Protein AF-M1EJF5-F1 (afdb_monomer)

Sequence (93 aa):
KSVLQNLDLRAQSVFSAVHTYGLYVNFKNFVCNIGEDAELFMALYDPDQSTFISENYLIRWGSNGMPKEIEKLNNLQAVFTDLSSTDLIRPRI

Nearest PDB structures (foldseek):
  8xm7-assembly1_B  TM=7.135E-01  e=3.363E-10  Homo sapiens
  6w2t-assembly1_M  TM=2.574E-01  e=6.633E+00  Oryctolagus cuniculus
  9axv-assembly1_AO  TM=2.539E-01  e=7.520E+00  Schizosaccharomyces pombe
  7oyc-assembly1_L2  TM=2.617E-01  e=8.525E+00  Xenopus laevis

Mean predicted aligned error: 10.58 Å

Organism: Mustela putorius furo (NCBI:txid9669)

Radius of gyration: 21.03 Å; Cα contacts (8 Å, |Δi|>4): 111; chains: 1; bounding box: 40×30×67 Å

Foldseek 3Di:
DPPVVVVVVVVCVPPPPFDKDKDKDDDPDDDDAQQDKDKDWDFDADPVVRDTPGDIDIWIDDSRRHTPDVVCVVPRMDMDTRDTCVSPPDDDD

pLDDT: mean 79.99, std 15.81, range [45.94, 94.94]

InterPro domains:
  IPR026791 Dedicator of cytokinesis [PTHR45653] (4-90)
  IPR032376 Dedicator of cytokinesis, N-terminal domain [PF16172] (16-88)

Solvent-accessible surface area (backbone atoms only — not comparable to full-atom values): 6044 Å² total; per-residue (Å²): 135,66,68,66,60,56,49,52,60,60,57,53,71,78,64,60,77,82,54,73,41,71,49,78,46,77,65,75,86,87,84,76,66,71,75,40,69,45,75,49,79,47,63,49,68,40,79,89,79,69,40,72,80,50,72,76,50,76,49,46,29,38,32,86,67,42,56,71,50,67,87,44,62,97,50,49,62,52,74,49,64,83,35,42,57,82,76,70,66,68,87,83,130

Secondary structure (DSSP, 8-state):
--HHHHHHHHHTTT-S----EEEEEE-------TTS-EEEEE--EETTTTEE-S--EEEEE-TTSSBSSGGGTT--EEEEEEE-HHHH-----

Structure (mmCIF, N/CA/C/O backbone):
data_AF-M1EJF5-F1
#
_entry.id   AF-M1EJF5-F1
#
loop_
_atom_site.group_PDB
_atom_site.id
_atom_site.type_symbol
_atom_site.label_atom_id
_atom_site.label_alt_id
_atom_site.label_comp_id
_atom_site.label_asym_id
_atom_site.label_entity_id
_atom_site.label_seq_id
_atom_site.pdbx_PDB_ins_code
_atom_site.Cartn_x
_atom_site.Cartn_y
_atom_site.Cartn_z
_atom_site.occupancy
_atom_site.B_iso_or_equiv
_atom_site.auth_seq_id
_atom_site.auth_comp_id
_atom_site.auth_asym_id
_atom_site.auth_atom_id
_atom_site.pdbx_PDB_model_num
ATOM 1 N N . LYS A 1 1 ? -26.650 -6.722 46.015 1.00 46.78 1 LYS A N 1
ATOM 2 C CA . LYS A 1 1 ? -25.268 -6.775 45.469 1.00 46.78 1 LYS A CA 1
ATOM 3 C C . LYS A 1 1 ? -25.213 -6.687 43.927 1.00 46.78 1 LYS A C 1
ATOM 5 O O . LYS A 1 1 ? -24.183 -7.003 43.363 1.00 46.78 1 LYS A O 1
ATOM 10 N N . SER A 1 2 ? -26.265 -6.227 43.236 1.00 56.34 2 SER A N 1
ATOM 11 C CA . SER A 1 2 ? -26.345 -6.227 41.759 1.00 56.34 2 SER A CA 1
ATOM 12 C C . SER A 1 2 ? -26.137 -4.854 41.102 1.00 56.34 2 SER A C 1
ATOM 14 O O . SER A 1 2 ? -25.790 -4.779 39.928 1.00 56.34 2 SER A O 1
ATOM 16 N N . VAL A 1 3 ? -26.328 -3.757 41.840 1.00 53.09 3 VAL A N 1
ATOM 17 C CA . VAL A 1 3 ? -26.260 -2.393 41.279 1.00 53.09 3 VAL A CA 1
ATOM 18 C C . VAL A 1 3 ? -24.814 -1.908 41.115 1.00 53.09 3 VAL A C 1
ATOM 20 O O . VAL A 1 3 ? -24.493 -1.288 40.109 1.00 53.09 3 VAL A O 1
ATOM 23 N N . LEU A 1 4 ? -23.919 -2.271 42.042 1.00 54.09 4 LEU A N 1
ATOM 24 C CA . LEU A 1 4 ? -22.490 -1.930 41.969 1.00 54.09 4 LEU A CA 1
ATOM 25 C C . LEU A 1 4 ? -21.789 -2.606 40.775 1.00 54.09 4 LEU A C 1
ATOM 27 O O . LEU A 1 4 ? -21.007 -1.968 40.085 1.00 54.09 4 LEU A O 1
ATOM 31 N N . GLN A 1 5 ? -22.159 -3.850 40.454 1.00 52.28 5 GLN A N 1
ATOM 32 C CA . GLN A 1 5 ? -21.593 -4.593 39.321 1.00 52.28 5 GLN A CA 1
ATOM 33 C C . GLN A 1 5 ? -21.999 -4.004 37.954 1.00 52.28 5 GLN A C 1
ATOM 35 O O . GLN A 1 5 ? -21.243 -4.084 36.992 1.00 52.28 5 GLN A O 1
ATOM 40 N N . ASN A 1 6 ? -23.176 -3.370 37.866 1.00 48.94 6 ASN A N 1
ATOM 41 C CA . ASN A 1 6 ? -23.632 -2.682 36.652 1.00 48.94 6 ASN A CA 1
ATOM 42 C C . ASN A 1 6 ? -22.963 -1.310 36.451 1.00 48.94 6 ASN A C 1
ATOM 44 O O . ASN A 1 6 ? -22.861 -0.841 35.318 1.00 48.94 6 ASN A O 1
ATOM 48 N N . LEU A 1 7 ? -22.511 -0.668 37.532 1.00 51.56 7 LEU A N 1
ATOM 49 C CA . LEU A 1 7 ? -21.720 0.563 37.467 1.00 51.56 7 LEU A CA 1
ATOM 50 C C . LEU A 1 7 ? -20.287 0.277 37.000 1.00 51.56 7 LEU A C 1
ATOM 52 O O . LEU A 1 7 ? -19.792 1.016 36.155 1.00 51.56 7 LEU A O 1
ATOM 56 N N . ASP A 1 8 ? -19.677 -0.827 37.444 1.00 52.00 8 ASP A N 1
ATOM 57 C CA . ASP A 1 8 ? -18.350 -1.254 36.970 1.00 52.00 8 ASP A CA 1
ATOM 58 C C . ASP A 1 8 ? -18.337 -1.582 35.468 1.00 52.00 8 ASP A C 1
ATOM 60 O O . ASP A 1 8 ? -17.423 -1.173 34.760 1.00 52.00 8 ASP A O 1
ATOM 64 N N . LEU A 1 9 ? -19.381 -2.233 34.939 1.00 53.47 9 LEU A N 1
ATOM 65 C CA . LEU A 1 9 ? -19.490 -2.528 33.499 1.00 53.47 9 LEU A CA 1
ATOM 66 C C . LEU A 1 9 ? -19.667 -1.264 32.638 1.00 53.47 9 LEU A C 1
ATOM 68 O O . LEU A 1 9 ? -19.196 -1.216 31.505 1.00 53.47 9 LEU A O 1
ATOM 72 N N . ARG A 1 10 ? -20.320 -0.223 33.176 1.00 47.28 10 ARG A N 1
ATOM 73 C CA . ARG A 1 10 ? -20.473 1.085 32.508 1.00 47.28 10 ARG A CA 1
ATOM 74 C C . ARG A 1 10 ? -19.252 1.995 32.680 1.00 47.28 10 ARG A C 1
ATOM 76 O O . ARG A 1 10 ? -19.048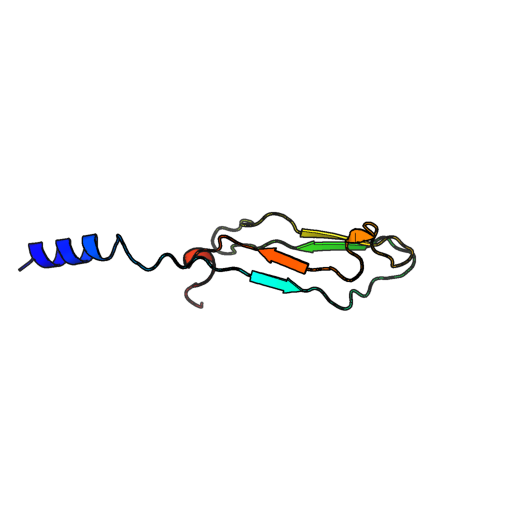 2.889 31.869 1.00 47.28 10 ARG A O 1
ATOM 83 N N . ALA A 1 11 ? -18.439 1.777 33.713 1.00 46.53 11 ALA A N 1
ATOM 84 C CA . ALA A 1 11 ? -17.165 2.469 33.906 1.00 46.53 11 ALA A CA 1
ATOM 85 C C . ALA A 1 11 ? -16.025 1.821 33.098 1.00 46.53 11 ALA A C 1
ATOM 87 O O . ALA A 1 11 ? -15.131 2.524 32.630 1.00 46.53 11 ALA A O 1
ATOM 88 N N . GLN A 1 12 ? -16.091 0.507 32.845 1.00 45.94 12 GLN A N 1
ATOM 89 C CA . GLN A 1 12 ? -15.187 -0.196 31.925 1.00 45.94 12 GLN A CA 1
ATOM 90 C C . GLN A 1 12 ? -15.336 0.268 30.465 1.00 45.94 12 GLN A C 1
ATOM 92 O O . GLN A 1 12 ? -14.397 0.129 29.684 1.00 45.94 12 GLN A O 1
ATOM 97 N N . SER A 1 13 ? -16.476 0.860 30.088 1.00 50.16 13 SER A N 1
ATOM 98 C CA . SER A 1 13 ? -16.761 1.263 28.706 1.00 50.16 13 SER A CA 1
ATOM 99 C C . SER A 1 13 ? -16.292 2.669 28.319 1.00 50.16 13 SER A C 1
ATOM 101 O O . SER A 1 13 ? -16.509 3.067 27.181 1.00 50.16 13 SER A O 1
ATOM 103 N N . VAL A 1 14 ? -15.681 3.444 29.223 1.00 47.38 14 VAL A N 1
ATOM 104 C CA . VAL A 1 14 ? -15.246 4.824 28.900 1.00 47.38 14 VAL A CA 1
ATOM 105 C C . VAL A 1 14 ? -13.734 4.919 28.664 1.00 47.38 14 VAL A C 1
ATOM 107 O O . VAL A 1 14 ? -13.275 5.835 27.993 1.00 47.38 14 VAL A O 1
ATOM 110 N N . PHE A 1 15 ? -12.959 3.944 29.147 1.00 47.09 15 PHE A N 1
ATOM 111 C CA . PHE A 1 15 ? -11.497 3.912 29.016 1.00 47.09 15 PHE A CA 1
ATOM 112 C C . PHE A 1 15 ? -10.953 2.489 28.810 1.00 47.09 15 PHE A C 1
ATOM 114 O O . PHE A 1 15 ? -9.864 2.162 29.281 1.00 47.09 15 PHE A O 1
ATOM 121 N N . SER A 1 16 ? -11.659 1.627 28.064 1.00 51.12 16 SER A N 1
ATOM 122 C CA . SER A 1 16 ? -10.918 0.588 27.334 1.00 51.12 16 SER A CA 1
ATOM 123 C C . SER A 1 16 ? -9.942 1.356 26.460 1.00 51.12 16 SER A C 1
ATOM 125 O O . SER A 1 16 ? -10.399 2.073 25.576 1.00 51.12 16 SER A O 1
ATOM 127 N N . ALA A 1 17 ? -8.650 1.322 26.787 1.00 57.41 17 ALA A N 1
ATOM 128 C CA . ALA A 1 17 ? -7.634 2.122 26.124 1.00 57.41 17 ALA A CA 1
ATOM 129 C C . ALA A 1 17 ? -7.831 2.008 24.607 1.00 57.41 17 ALA A C 1
ATOM 131 O O . ALA A 1 17 ? -7.631 0.940 24.025 1.00 57.41 17 ALA A O 1
ATOM 132 N N . VAL A 1 18 ? -8.335 3.082 23.993 1.00 64.94 18 VAL A N 1
ATOM 133 C CA . VAL A 1 18 ? -8.543 3.139 22.549 1.00 64.94 18 VAL A CA 1
ATOM 134 C C . VAL A 1 18 ? -7.151 3.298 21.977 1.00 64.94 18 VAL A C 1
ATOM 136 O O . VAL A 1 18 ? -6.613 4.396 21.867 1.00 64.94 18 VAL A O 1
ATOM 139 N N . HIS A 1 19 ? -6.506 2.163 21.759 1.00 75.00 19 HIS A N 1
ATOM 140 C CA . HIS A 1 19 ? -5.224 2.120 21.104 1.00 75.00 19 HIS A CA 1
ATOM 141 C C . HIS A 1 19 ? -5.474 2.346 19.620 1.00 75.00 19 HIS A C 1
ATOM 143 O O . HIS A 1 19 ? -6.167 1.561 18.972 1.00 75.00 19 HIS A O 1
ATOM 149 N N . THR A 1 20 ? -4.912 3.435 19.111 1.00 86.94 20 THR A N 1
ATOM 150 C CA . THR A 1 20 ? -4.749 3.631 17.678 1.00 86.94 20 THR A CA 1
ATOM 151 C C . THR A 1 20 ? -3.431 2.998 17.271 1.00 86.94 20 THR A C 1
ATOM 153 O O . THR A 1 20 ? -2.384 3.265 17.867 1.00 86.94 20 THR A O 1
ATOM 156 N N . TYR A 1 21 ? -3.484 2.152 16.257 1.00 89.88 21 TYR A N 1
ATOM 157 C CA . TYR A 1 21 ? -2.345 1.445 15.710 1.00 89.88 21 TYR A CA 1
ATOM 158 C C . TYR A 1 21 ? -2.016 1.988 14.321 1.00 89.88 21 TYR A C 1
ATOM 160 O O . TYR A 1 21 ? -2.883 2.467 13.589 1.00 89.88 21 TYR A O 1
ATOM 168 N N . GLY A 1 22 ? -0.739 1.898 13.962 1.00 93.06 22 GLY A N 1
ATOM 169 C CA . GLY A 1 22 ? -0.260 2.164 12.613 1.00 93.06 22 GLY A CA 1
ATOM 170 C C . GLY A 1 22 ? 0.420 0.926 12.046 1.00 93.06 22 GLY A C 1
ATOM 171 O O . GLY A 1 22 ? 1.209 0.282 12.741 1.00 93.06 22 GLY A O 1
ATOM 172 N N . LEU A 1 23 ? 0.139 0.606 10.785 1.00 93.12 23 LEU A N 1
ATOM 173 C CA . LEU A 1 23 ? 0.850 -0.415 10.026 1.00 93.12 23 LEU A CA 1
ATOM 174 C C . LEU A 1 23 ? 1.741 0.260 8.987 1.00 93.12 23 LEU A C 1
ATOM 176 O O . LEU A 1 23 ? 1.271 0.865 8.027 1.00 93.12 23 LEU A O 1
ATOM 180 N N . TYR A 1 24 ? 3.046 0.111 9.176 1.00 93.81 24 TYR A N 1
ATOM 181 C CA . TYR A 1 24 ? 4.047 0.516 8.205 1.00 93.81 24 TYR A CA 1
ATOM 182 C C . TYR A 1 24 ? 4.367 -0.659 7.280 1.00 93.81 24 TYR A C 1
ATOM 184 O O . TYR A 1 24 ? 4.812 -1.712 7.741 1.00 93.81 24 TYR A O 1
ATOM 192 N N . VAL A 1 25 ? 4.177 -0.470 5.976 1.00 93.00 25 VAL A N 1
ATOM 193 C CA . VAL A 1 25 ? 4.553 -1.443 4.950 1.00 93.00 25 VAL A CA 1
ATOM 194 C C . VAL A 1 25 ? 5.630 -0.835 4.074 1.00 93.00 25 VAL A C 1
ATOM 196 O O . VAL A 1 25 ? 5.450 0.234 3.497 1.00 93.00 25 VAL A O 1
ATOM 199 N N . ASN A 1 26 ? 6.748 -1.542 3.945 1.00 90.94 26 ASN A N 1
ATOM 200 C CA . ASN A 1 26 ? 7.805 -1.191 3.012 1.00 90.94 26 ASN A CA 1
ATOM 201 C C . ASN A 1 26 ? 7.962 -2.301 1.983 1.00 90.94 26 ASN A C 1
ATOM 203 O O . ASN A 1 26 ? 8.225 -3.454 2.328 1.00 90.94 26 ASN A O 1
ATOM 207 N N . PHE A 1 27 ? 7.800 -1.935 0.720 1.00 87.88 27 PHE A N 1
ATOM 208 C CA . PHE A 1 27 ? 7.908 -2.850 -0.393 1.00 87.88 27 PHE A CA 1
ATOM 209 C C . PHE A 1 27 ? 9.295 -2.745 -1.020 1.00 87.88 27 PHE A C 1
ATOM 211 O O . PHE A 1 27 ? 9.711 -1.689 -1.495 1.00 87.88 27 PHE A O 1
ATOM 218 N N . LYS A 1 28 ? 10.027 -3.858 -1.017 1.00 86.00 28 LYS A N 1
ATOM 219 C CA . LYS A 1 28 ? 11.375 -3.949 -1.585 1.00 86.00 28 LYS A CA 1
ATOM 220 C C . LYS A 1 28 ? 11.402 -5.018 -2.662 1.00 86.00 28 LYS A C 1
ATOM 222 O O . LYS A 1 28 ? 10.726 -6.032 -2.534 1.00 86.00 28 LYS A O 1
ATOM 227 N N . ASN A 1 29 ? 12.261 -4.817 -3.659 1.00 80.88 29 ASN A N 1
ATOM 228 C CA . ASN A 1 29 ? 12.595 -5.818 -4.674 1.00 80.88 29 ASN A CA 1
ATOM 229 C C . ASN A 1 29 ? 11.380 -6.310 -5.476 1.00 80.88 29 ASN A C 1
ATOM 231 O O . ASN A 1 29 ? 11.109 -7.508 -5.536 1.00 80.88 29 ASN A O 1
ATOM 235 N N . PHE A 1 30 ? 10.662 -5.383 -6.116 1.00 80.69 30 PHE A N 1
ATOM 236 C CA . PHE A 1 30 ? 9.668 -5.772 -7.111 1.00 80.69 30 PHE A CA 1
ATOM 237 C C . PHE A 1 30 ? 10.357 -6.317 -8.357 1.00 80.69 30 PHE A C 1
ATOM 239 O O . PHE A 1 30 ? 11.153 -5.613 -8.978 1.00 80.69 30 PHE A O 1
ATOM 246 N N . VAL A 1 31 ? 10.041 -7.555 -8.720 1.00 84.00 31 VAL A N 1
ATOM 247 C CA . VAL A 1 31 ? 10.520 -8.181 -9.952 1.00 84.00 31 VAL A CA 1
ATOM 248 C C . VAL A 1 31 ? 9.323 -8.354 -10.873 1.00 84.00 31 VAL A C 1
ATOM 250 O O . VAL A 1 31 ? 8.387 -9.080 -10.545 1.00 84.00 31 VAL A O 1
ATOM 253 N N . CYS A 1 32 ? 9.356 -7.680 -12.018 1.00 84.81 32 CYS A N 1
ATOM 254 C CA . CYS A 1 32 ? 8.360 -7.794 -13.077 1.00 84.81 32 CYS A CA 1
ATOM 255 C C . CYS A 1 32 ? 9.045 -8.045 -14.424 1.00 84.81 32 CYS A C 1
ATOM 257 O O . CYS A 1 32 ? 10.243 -7.791 -14.583 1.00 84.81 32 CYS A O 1
ATOM 259 N N . ASN A 1 33 ? 8.288 -8.549 -15.396 1.00 88.50 33 ASN A N 1
ATOM 260 C CA . ASN A 1 33 ? 8.804 -8.790 -16.738 1.00 88.50 33 ASN A CA 1
ATOM 261 C C . ASN A 1 33 ? 9.105 -7.459 -17.435 1.00 88.50 33 ASN A C 1
ATOM 263 O O . ASN A 1 33 ? 8.230 -6.608 -17.579 1.00 88.50 33 ASN A O 1
ATOM 267 N N . ILE A 1 34 ? 10.343 -7.289 -17.900 1.00 84.69 34 ILE A N 1
ATOM 268 C CA . ILE A 1 34 ? 10.695 -6.162 -18.768 1.00 84.69 34 ILE A CA 1
ATOM 269 C C . ILE A 1 34 ? 9.993 -6.360 -20.116 1.00 84.69 34 ILE A C 1
ATOM 271 O O . ILE A 1 34 ? 9.992 -7.460 -20.665 1.00 84.69 34 ILE A O 1
ATOM 275 N N . GLY A 1 35 ? 9.416 -5.288 -20.650 1.00 90.75 35 GLY A N 1
ATOM 276 C CA . GLY A 1 35 ? 8.600 -5.296 -21.864 1.00 90.75 35 GLY A CA 1
ATOM 277 C C . GLY A 1 35 ? 7.095 -5.238 -21.597 1.00 90.75 35 GLY A C 1
ATOM 278 O O . GLY A 1 35 ? 6.344 -4.922 -22.515 1.00 90.75 35 GLY A O 1
ATOM 279 N N . GLU A 1 36 ? 6.658 -5.446 -20.353 1.00 92.75 36 GLU A N 1
ATOM 280 C CA . GLU A 1 36 ? 5.252 -5.371 -19.950 1.00 92.75 36 GLU A CA 1
ATOM 281 C C . GLU A 1 36 ? 5.063 -4.327 -18.849 1.00 92.75 36 GLU A C 1
ATOM 283 O O . GLU A 1 36 ? 5.884 -4.190 -17.941 1.00 92.75 36 GLU A O 1
ATOM 288 N N . ASP A 1 37 ? 3.972 -3.569 -18.931 1.00 93.06 37 ASP A N 1
ATOM 289 C CA . ASP A 1 37 ? 3.568 -2.711 -17.822 1.00 93.06 37 ASP A CA 1
ATOM 290 C C . ASP A 1 37 ? 3.160 -3.583 -16.625 1.00 93.06 37 ASP A C 1
ATOM 292 O O . ASP A 1 37 ? 2.525 -4.625 -16.788 1.00 93.06 37 ASP A O 1
ATOM 296 N N . ALA A 1 38 ? 3.497 -3.138 -15.415 1.00 92.31 38 ALA A N 1
ATOM 297 C CA . ALA A 1 38 ? 3.170 -3.855 -14.188 1.00 92.31 38 ALA A CA 1
ATOM 298 C C . ALA A 1 38 ? 2.554 -2.920 -13.148 1.00 92.31 38 ALA A C 1
ATOM 300 O O . ALA A 1 38 ? 2.888 -1.737 -13.068 1.00 92.31 38 ALA A O 1
ATOM 301 N N . GLU A 1 39 ? 1.661 -3.456 -12.321 1.00 91.62 39 GLU A N 1
ATOM 302 C CA . GLU A 1 39 ? 0.980 -2.705 -11.268 1.00 91.62 39 GLU A CA 1
ATOM 303 C C . GLU A 1 39 ? 0.960 -3.521 -9.970 1.00 91.62 39 GLU A C 1
ATOM 305 O O . GLU A 1 39 ? 0.728 -4.729 -9.985 1.00 91.62 39 GLU A O 1
ATOM 310 N N 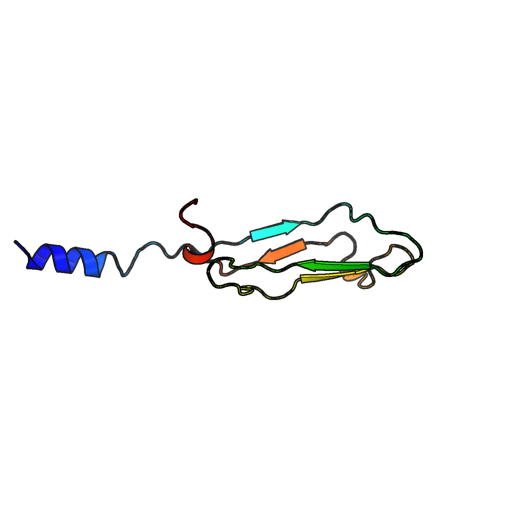. LEU A 1 40 ? 1.205 -2.853 -8.844 1.00 89.75 40 LEU A N 1
ATOM 311 C CA . LEU A 1 40 ? 1.001 -3.384 -7.501 1.00 89.75 40 LEU A CA 1
ATOM 312 C C . LEU A 1 40 ? -0.138 -2.609 -6.861 1.00 89.75 40 LEU A C 1
ATOM 314 O O . LEU A 1 40 ? -0.094 -1.381 -6.777 1.00 89.75 40 LEU A O 1
ATOM 318 N N . PHE A 1 41 ? -1.109 -3.356 -6.360 1.00 91.75 41 PHE A N 1
ATOM 319 C CA . PHE A 1 41 ? -2.256 -2.840 -5.643 1.00 91.75 41 PHE A CA 1
ATOM 320 C C . PHE A 1 41 ? -2.294 -3.460 -4.248 1.00 91.75 41 PHE A C 1
ATOM 322 O O . PHE A 1 41 ? -2.223 -4.682 -4.111 1.00 91.75 41 PHE A O 1
ATOM 329 N N . MET A 1 42 ? -2.387 -2.626 -3.216 1.00 93.12 42 MET A N 1
ATOM 330 C CA . MET A 1 42 ? -2.400 -3.071 -1.825 1.00 93.12 42 MET A CA 1
ATOM 331 C C . MET A 1 42 ? -3.443 -2.302 -1.019 1.00 93.12 42 MET A C 1
ATOM 333 O O . MET A 1 42 ? -3.478 -1.077 -1.060 1.00 93.12 42 MET A O 1
ATOM 337 N N . ALA A 1 43 ? -4.259 -3.028 -0.263 1.00 94.94 43 ALA A N 1
ATOM 338 C CA . ALA A 1 43 ? -5.219 -2.481 0.687 1.00 94.94 43 ALA A CA 1
ATOM 339 C C . ALA A 1 43 ? -5.403 -3.466 1.850 1.00 94.94 43 ALA A C 1
ATOM 341 O O . ALA A 1 43 ? -5.123 -4.660 1.715 1.00 94.94 43 ALA A O 1
ATOM 342 N N . LEU A 1 44 ? -5.883 -2.970 2.986 1.00 94.44 44 LEU A N 1
ATOM 343 C CA . LEU A 1 44 ? -6.269 -3.784 4.129 1.00 94.44 44 LEU A CA 1
ATOM 344 C C . LEU A 1 44 ? -7.687 -4.310 3.933 1.00 94.44 44 LEU A C 1
ATOM 346 O O . LEU A 1 44 ? -8.605 -3.555 3.609 1.00 94.44 44 LEU A O 1
ATOM 350 N N . TYR A 1 45 ? -7.851 -5.613 4.136 1.00 93.12 45 TYR A N 1
ATOM 351 C CA . TYR A 1 45 ? -9.105 -6.328 3.948 1.00 93.12 45 TYR A CA 1
ATOM 352 C C . TYR A 1 45 ? -9.549 -6.965 5.262 1.00 93.12 45 TYR A C 1
ATOM 354 O O . TYR A 1 45 ? -8.766 -7.655 5.916 1.00 93.12 45 TYR A O 1
ATOM 362 N N . ASP A 1 46 ? -10.808 -6.743 5.620 1.00 90.88 46 ASP A N 1
ATOM 363 C CA . ASP A 1 46 ? -11.487 -7.429 6.708 1.00 90.88 46 ASP A CA 1
ATOM 364 C C . ASP A 1 46 ? -12.193 -8.677 6.144 1.00 90.88 46 ASP A C 1
ATOM 366 O O . ASP A 1 46 ? -13.187 -8.538 5.421 1.00 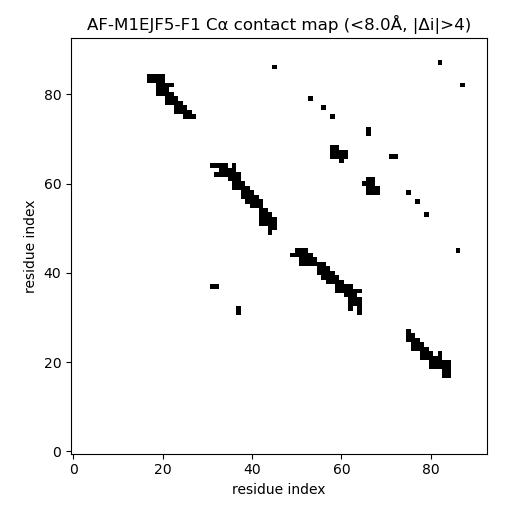90.88 46 ASP A O 1
ATOM 370 N N . PRO A 1 47 ? -11.714 -9.897 6.452 1.00 88.25 47 PRO A N 1
ATOM 371 C CA . PRO A 1 47 ? -12.332 -11.123 5.959 1.00 88.25 47 PRO A CA 1
ATOM 372 C C . PRO A 1 47 ? -13.693 -11.424 6.595 1.00 88.25 47 PRO A C 1
ATOM 374 O O . PRO A 1 47 ? -14.523 -12.053 5.941 1.00 88.25 47 PRO A O 1
ATOM 377 N N . ASP A 1 48 ? -13.953 -10.955 7.818 1.00 86.06 48 ASP A N 1
ATOM 378 C CA . ASP A 1 48 ? -15.207 -11.224 8.530 1.00 86.06 48 ASP A CA 1
ATOM 379 C C . ASP A 1 48 ? -16.346 -10.379 7.950 1.00 86.06 48 ASP A C 1
ATOM 381 O O . ASP A 1 48 ? -17.456 -10.865 7.736 1.00 86.06 48 ASP A O 1
ATOM 385 N N . GLN A 1 49 ? -16.055 -9.114 7.640 1.00 89.50 49 GLN A N 1
ATOM 386 C CA . GLN A 1 49 ? -16.999 -8.203 6.980 1.00 89.50 49 GLN A CA 1
ATOM 387 C C . GLN A 1 49 ? -16.971 -8.318 5.452 1.00 89.50 49 GLN A C 1
ATOM 389 O O . GLN A 1 49 ? -17.823 -7.751 4.770 1.00 89.50 49 GLN A O 1
ATOM 394 N N . SER A 1 50 ? -15.991 -9.043 4.913 1.00 93.12 50 SER A N 1
ATOM 395 C CA . SER A 1 50 ? -15.733 -9.166 3.480 1.00 93.12 50 SER A CA 1
ATOM 396 C C . SER A 1 50 ? -15.615 -7.816 2.757 1.00 93.12 50 SER A C 1
ATOM 398 O O . SER A 1 50 ? -16.159 -7.624 1.669 1.00 93.12 50 SER A O 1
ATOM 400 N N . THR A 1 51 ? -14.908 -6.861 3.367 1.00 94.38 51 THR A N 1
ATOM 401 C CA . THR A 1 51 ? -14.738 -5.499 2.834 1.00 94.38 51 THR A CA 1
ATOM 402 C C . THR A 1 51 ? -13.309 -4.998 2.995 1.00 94.38 51 THR A C 1
ATOM 404 O O . THR A 1 51 ? -12.597 -5.384 3.919 1.00 94.38 51 THR A O 1
ATOM 407 N N . PHE A 1 52 ? -12.891 -4.086 2.119 1.00 94.25 52 PHE A N 1
ATOM 408 C CA . PHE A 1 52 ? -11.674 -3.308 2.340 1.00 94.25 52 PHE A CA 1
ATOM 409 C C . PHE A 1 52 ? -11.929 -2.226 3.390 1.00 94.25 52 PHE A C 1
ATOM 411 O O . PHE A 1 52 ? -12.981 -1.585 3.378 1.00 94.25 52 PHE A O 1
ATOM 418 N N . ILE A 1 53 ? -10.965 -2.042 4.291 1.00 93.31 53 ILE A N 1
ATOM 419 C CA . ILE A 1 53 ? -11.024 -1.067 5.393 1.00 93.31 53 ILE A CA 1
ATOM 420 C C . ILE A 1 53 ? -10.011 0.071 5.227 1.00 93.31 53 ILE A C 1
ATOM 422 O O . ILE A 1 53 ? -9.969 0.984 6.044 1.00 93.31 53 ILE A O 1
ATOM 426 N N . SER A 1 54 ? -9.197 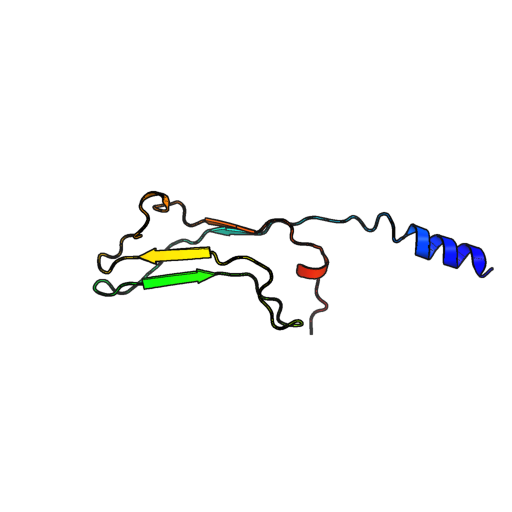0.035 4.171 1.00 94.25 54 SER A N 1
ATOM 427 C CA . SER A 1 54 ? -8.272 1.110 3.822 1.00 94.25 54 SER A CA 1
ATOM 428 C C . SER A 1 54 ? -8.490 1.594 2.397 1.00 94.25 54 SER A C 1
ATOM 430 O O . SER A 1 54 ? -9.091 0.913 1.565 1.00 94.25 54 SER A O 1
ATOM 432 N N . GLU A 1 55 ? -7.908 2.749 2.095 1.00 92.19 55 GLU A N 1
ATOM 433 C CA . GLU A 1 55 ? -7.669 3.153 0.717 1.00 92.19 55 GLU A CA 1
ATOM 434 C C . GLU A 1 55 ? -6.665 2.228 0.014 1.00 92.19 55 GLU A C 1
ATOM 436 O O . GLU A 1 55 ? -5.991 1.393 0.632 1.00 92.19 55 GLU A O 1
ATOM 441 N N . ASN A 1 56 ? -6.571 2.404 -1.300 1.00 92.25 56 ASN A N 1
ATOM 442 C CA . ASN A 1 56 ? -5.712 1.603 -2.152 1.00 92.25 56 ASN A CA 1
ATOM 443 C C . ASN A 1 56 ? -4.353 2.273 -2.328 1.00 92.25 56 ASN A C 1
ATOM 445 O O . ASN A 1 56 ? -4.256 3.382 -2.855 1.00 92.25 56 ASN A O 1
ATOM 449 N N . TYR A 1 57 ? -3.293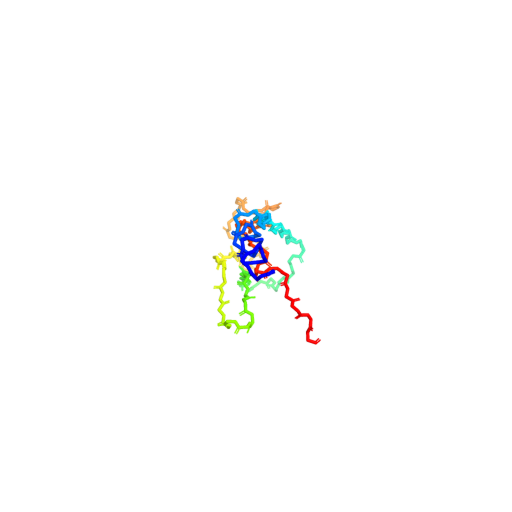 1.553 -1.986 1.00 92.31 57 TYR A N 1
ATOM 450 C CA . TYR A 1 57 ? -1.934 1.919 -2.337 1.00 92.31 57 TYR A CA 1
ATOM 451 C C . TYR A 1 57 ? -1.574 1.325 -3.702 1.00 92.31 57 TYR A C 1
ATOM 453 O O . TYR A 1 57 ? -1.487 0.106 -3.864 1.00 92.31 57 TYR A O 1
ATOM 461 N N . LEU A 1 58 ? -1.389 2.204 -4.690 1.00 91.69 58 LEU A N 1
ATOM 462 C CA . LEU A 1 58 ? -1.085 1.847 -6.074 1.00 91.69 58 LEU A CA 1
ATOM 463 C C . LEU A 1 58 ? 0.338 2.264 -6.451 1.00 91.69 58 LEU A C 1
ATOM 465 O O . LEU A 1 58 ? 0.734 3.429 -6.306 1.00 91.69 58 LEU A O 1
ATOM 469 N N . ILE A 1 59 ? 1.081 1.310 -7.003 1.00 90.31 59 ILE A N 1
ATOM 470 C CA . ILE A 1 59 ? 2.372 1.540 -7.648 1.00 90.31 59 ILE A CA 1
ATOM 471 C C . ILE A 1 59 ? 2.304 0.978 -9.062 1.00 90.31 59 ILE A C 1
ATOM 473 O O . ILE A 1 59 ? 1.784 -0.112 -9.288 1.00 90.31 59 ILE A O 1
ATOM 477 N N . ARG A 1 60 ? 2.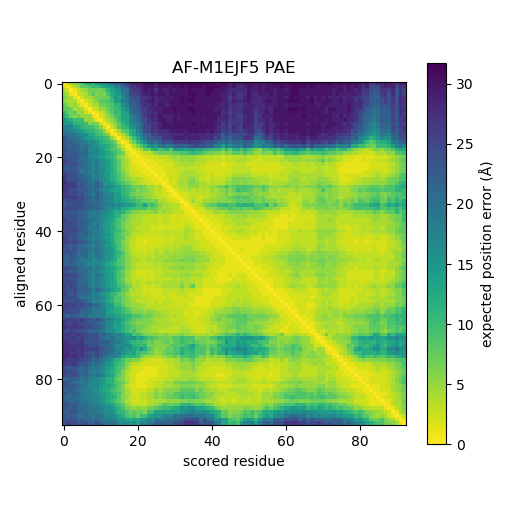842 1.731 -10.019 1.00 90.88 60 ARG A N 1
ATOM 478 C CA . ARG A 1 60 ? 2.878 1.353 -11.430 1.00 90.88 60 ARG A CA 1
ATOM 479 C C . ARG A 1 60 ? 4.306 1.369 -11.930 1.00 90.88 60 ARG A C 1
ATOM 481 O O . ARG A 1 60 ? 5.023 2.334 -11.677 1.00 90.88 60 ARG A O 1
ATOM 488 N N . TRP A 1 61 ? 4.669 0.363 -12.705 1.00 90.94 61 TRP A N 1
ATOM 489 C CA . TRP A 1 61 ? 5.909 0.288 -13.459 1.00 90.94 61 TRP A CA 1
ATOM 490 C C . TRP A 1 61 ? 5.586 0.309 -14.946 1.00 90.94 61 TRP A C 1
ATOM 492 O O . TRP A 1 61 ? 4.607 -0.287 -15.399 1.00 90.94 61 TRP A O 1
ATOM 502 N N . GLY A 1 62 ? 6.383 1.054 -15.701 1.00 90.56 62 GLY A N 1
ATOM 503 C CA . GLY A 1 62 ? 6.357 0.960 -17.151 1.00 90.56 62 GLY A CA 1
ATOM 504 C C . GLY A 1 62 ? 7.074 -0.301 -17.619 1.00 90.56 62 GLY A C 1
ATOM 505 O O . GLY A 1 62 ? 7.909 -0.854 -16.906 1.00 90.56 62 GLY A O 1
ATOM 506 N N . SER A 1 63 ? 6.818 -0.686 -18.862 1.00 92.62 63 SER A N 1
ATOM 507 C CA . SER A 1 63 ? 7.531 -1.750 -19.584 1.00 92.62 63 SER A CA 1
ATOM 508 C C . SER A 1 63 ? 9.063 -1.639 -19.588 1.00 92.62 63 SER A C 1
ATOM 510 O O . SER A 1 63 ? 9.750 -2.627 -19.831 1.00 92.62 63 SER A O 1
ATOM 512 N N . ASN A 1 64 ? 9.635 -0.476 -19.268 1.00 89.62 64 ASN A N 1
ATOM 513 C CA . ASN A 1 64 ? 11.075 -0.301 -19.053 1.00 89.62 64 ASN A CA 1
ATOM 514 C C . ASN A 1 64 ? 11.569 -0.768 -17.666 1.00 89.62 64 ASN A C 1
ATOM 516 O O . ASN A 1 64 ? 12.750 -0.615 -17.364 1.00 89.62 64 ASN A O 1
ATOM 520 N N . GLY A 1 65 ? 10.683 -1.291 -16.814 1.00 84.56 65 GLY A N 1
ATOM 521 C CA . GLY A 1 65 ? 10.988 -1.730 -15.451 1.00 84.56 65 GLY A CA 1
ATOM 522 C C . GLY A 1 65 ? 11.089 -0.596 -14.426 1.00 84.56 65 GLY A C 1
ATOM 523 O O . GLY A 1 65 ? 11.370 -0.855 -13.257 1.00 84.56 65 GLY A O 1
ATOM 524 N N . MET A 1 66 ? 10.850 0.658 -14.823 1.00 85.94 66 MET A N 1
ATOM 525 C CA . MET A 1 66 ? 10.924 1.809 -13.922 1.00 85.94 66 MET A CA 1
ATOM 526 C C . MET A 1 66 ? 9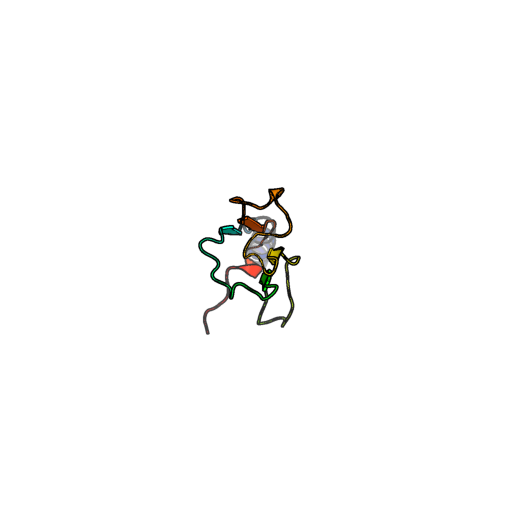.537 2.169 -13.382 1.00 85.94 66 MET A C 1
ATOM 528 O O . MET A 1 66 ? 8.562 2.129 -14.139 1.00 85.94 66 MET A O 1
ATOM 532 N N . PRO A 1 67 ? 9.421 2.578 -12.104 1.00 87.44 67 PRO A N 1
ATOM 533 C CA . PRO A 1 67 ? 8.201 3.190 -11.598 1.00 87.44 67 PRO A CA 1
ATOM 534 C C . PRO A 1 67 ? 7.758 4.355 -12.492 1.00 87.44 67 PRO A C 1
ATOM 536 O O . PRO A 1 67 ? 8.565 5.222 -12.830 1.00 87.44 67 PRO A O 1
ATOM 539 N N . LYS A 1 68 ? 6.473 4.392 -12.863 1.00 88.25 68 LYS A N 1
ATOM 540 C CA . LYS A 1 68 ? 5.883 5.494 -13.644 1.00 88.25 68 LYS A CA 1
ATOM 541 C C . LYS A 1 68 ? 5.890 6.808 -12.856 1.00 88.25 68 LYS A C 1
ATOM 543 O O . LYS A 1 68 ? 5.949 7.881 -13.445 1.00 88.25 68 LYS A O 1
ATOM 548 N N . GLU A 1 69 ? 5.867 6.720 -11.529 1.00 85.19 69 GLU A N 1
ATOM 549 C CA . GLU A 1 69 ? 5.992 7.853 -10.614 1.00 85.19 69 GLU A CA 1
ATOM 550 C C . GLU A 1 69 ? 7.422 7.909 -10.059 1.00 85.19 69 GLU A C 1
ATOM 552 O O . GLU A 1 69 ? 7.767 7.191 -9.120 1.00 85.19 69 GLU A O 1
ATOM 557 N N . ILE A 1 70 ? 8.265 8.766 -10.642 1.00 72.50 70 ILE A N 1
ATOM 558 C CA . ILE A 1 70 ? 9.680 8.924 -10.253 1.00 72.50 70 ILE A CA 1
ATOM 559 C C . ILE A 1 70 ? 9.837 9.335 -8.781 1.00 72.50 70 ILE A C 1
ATOM 561 O O . ILE A 1 70 ? 10.801 8.939 -8.136 1.00 72.50 70 ILE A O 1
ATOM 565 N N . GLU A 1 71 ? 8.881 10.066 -8.211 1.00 74.62 71 GLU A N 1
ATOM 566 C CA . GLU A 1 71 ? 8.896 10.458 -6.791 1.00 74.62 71 GLU A CA 1
ATOM 567 C C . GLU A 1 71 ? 8.782 9.258 -5.835 1.00 74.62 71 GLU A C 1
ATOM 569 O O . GLU A 1 71 ? 9.227 9.320 -4.689 1.00 74.62 71 GLU A O 1
ATOM 574 N N . LYS A 1 72 ? 8.226 8.137 -6.314 1.00 72.31 72 LYS A N 1
ATOM 575 C CA . LYS A 1 72 ? 8.133 6.874 -5.570 1.00 72.31 72 LYS A CA 1
ATOM 576 C C . LYS A 1 72 ? 9.384 6.000 -5.734 1.00 72.31 72 LYS A C 1
ATOM 578 O O . LYS A 1 72 ? 9.486 4.948 -5.101 1.00 72.31 72 LYS A O 1
ATOM 583 N N . LEU A 1 73 ? 10.359 6.414 -6.549 1.00 68.88 73 LEU A N 1
ATOM 584 C CA . LEU A 1 73 ? 11.626 5.705 -6.731 1.00 68.88 73 LEU A CA 1
ATOM 585 C C . LEU A 1 73 ? 12.377 5.642 -5.389 1.00 68.88 73 LEU A C 1
ATOM 587 O O . LEU A 1 73 ? 12.662 6.667 -4.780 1.00 68.88 73 LEU A O 1
ATOM 591 N N . ASN A 1 74 ? 12.689 4.433 -4.914 1.00 69.69 74 ASN A N 1
ATOM 592 C CA . ASN A 1 74 ? 13.264 4.162 -3.582 1.00 69.69 74 ASN A CA 1
ATOM 593 C C . ASN A 1 74 ? 12.361 4.507 -2.380 1.00 69.69 74 ASN A C 1
ATOM 595 O O . ASN A 1 74 ? 12.796 4.373 -1.238 1.00 69.69 74 ASN A O 1
ATOM 599 N N . ASN A 1 75 ? 11.105 4.891 -2.617 1.00 77.94 75 ASN A N 1
ATOM 600 C CA . ASN A 1 75 ? 10.137 5.260 -1.588 1.00 77.94 75 ASN A CA 1
ATOM 601 C C . ASN A 1 75 ? 8.815 4.494 -1.768 1.00 77.94 75 ASN A C 1
ATOM 603 O O . ASN A 1 75 ? 7.727 5.067 -1.823 1.00 77.94 75 ASN A O 1
ATOM 607 N N . LEU A 1 76 ? 8.921 3.170 -1.880 1.00 87.69 76 LEU A N 1
ATOM 608 C CA . LEU A 1 76 ? 7.777 2.264 -1.985 1.00 87.69 76 LEU A CA 1
ATOM 609 C C . LEU A 1 76 ? 7.301 1.864 -0.585 1.00 87.69 76 LEU A C 1
ATOM 611 O O . LEU A 1 76 ? 7.470 0.725 -0.149 1.00 87.69 76 LEU A O 1
ATOM 615 N N . GLN A 1 77 ? 6.774 2.833 0.157 1.00 90.44 77 GLN A N 1
ATOM 616 C CA . GLN A 1 77 ? 6.225 2.619 1.491 1.00 90.44 77 GLN A CA 1
ATOM 617 C C . GLN A 1 77 ? 4.801 3.157 1.603 1.00 90.44 77 GLN A C 1
ATOM 619 O O . GLN A 1 77 ? 4.448 4.147 0.961 1.00 90.44 77 GLN A O 1
ATOM 624 N N . ALA A 1 78 ? 4.018 2.518 2.462 1.00 91.50 78 ALA A N 1
ATOM 625 C CA . ALA A 1 78 ? 2.691 2.952 2.859 1.00 91.50 78 ALA A CA 1
ATOM 626 C C . ALA A 1 78 ? 2.586 2.913 4.386 1.00 91.50 78 ALA A C 1
ATOM 628 O O . ALA A 1 78 ? 3.131 2.016 5.035 1.00 91.50 78 ALA A O 1
ATOM 629 N N . VAL A 1 79 ? 1.885 3.891 4.953 1.00 93.25 79 VAL A N 1
ATOM 630 C CA . VAL A 1 79 ? 1.528 3.907 6.373 1.00 93.25 79 VAL A CA 1
ATOM 631 C C . VAL A 1 79 ? 0.015 3.895 6.456 1.00 93.25 79 VAL A C 1
ATOM 633 O O . VAL A 1 79 ? -0.626 4.862 6.066 1.00 93.25 79 VAL A O 1
ATOM 636 N N . PHE A 1 80 ? -0.542 2.802 6.961 1.00 94.00 80 PHE A N 1
ATOM 637 C CA . PHE A 1 80 ? -1.960 2.711 7.277 1.00 94.00 80 PHE A CA 1
ATOM 638 C C . PHE A 1 80 ? -2.137 3.146 8.730 1.00 94.00 80 PHE A C 1
ATOM 640 O O . PHE A 1 80 ? -1.623 2.489 9.637 1.00 94.00 80 PHE A O 1
ATOM 647 N N . THR A 1 81 ? -2.788 4.283 8.945 1.00 92.81 81 THR A N 1
ATOM 648 C CA . THR A 1 81 ? -3.066 4.843 10.275 1.00 92.81 81 THR A CA 1
ATOM 649 C C . THR A 1 81 ? -4.486 4.514 10.718 1.00 92.81 81 THR A C 1
ATOM 651 O O . THR A 1 81 ? -5.230 3.852 9.999 1.00 92.81 81 THR A O 1
ATOM 654 N N . ASP A 1 82 ? -4.848 4.967 11.919 1.00 90.88 82 ASP A N 1
ATOM 655 C CA . ASP A 1 82 ? -6.224 4.924 12.426 1.00 90.88 82 ASP A CA 1
ATOM 656 C C . ASP A 1 82 ? -6.822 3.517 12.548 1.00 90.88 82 ASP A C 1
ATOM 658 O O . ASP A 1 82 ? -8.036 3.344 12.601 1.00 90.88 82 ASP A O 1
ATOM 662 N N . LEU A 1 83 ? -5.957 2.506 12.670 1.00 91.38 83 LEU A N 1
ATOM 663 C CA . LEU A 1 83 ? -6.365 1.131 12.921 1.00 91.38 83 LEU A CA 1
ATOM 664 C C . LEU A 1 83 ? -6.726 0.982 14.396 1.00 91.38 83 LEU A C 1
ATOM 666 O O . LEU A 1 83 ? -5.956 1.360 15.279 1.00 91.38 83 LEU A O 1
ATOM 670 N N . SER A 1 84 ? -7.885 0.409 14.672 1.00 88.38 84 SER A N 1
ATOM 671 C CA . SER A 1 84 ? -8.371 0.144 16.021 1.00 88.38 84 SER A CA 1
ATOM 672 C C . SER A 1 84 ? -8.041 -1.279 16.478 1.00 88.38 84 SER A C 1
ATOM 674 O O . SER A 1 84 ? -7.645 -2.154 15.702 1.00 88.38 84 SER A O 1
ATOM 676 N N . SER A 1 85 ? -8.245 -1.550 17.767 1.00 85.19 85 SER A N 1
ATOM 677 C CA . SER A 1 85 ? -8.118 -2.904 18.313 1.00 85.19 85 SER A CA 1
ATOM 678 C C . SER A 1 85 ? -9.093 -3.894 17.670 1.00 85.19 85 SER A C 1
ATOM 680 O O . SER A 1 85 ? -8.749 -5.069 17.562 1.00 85.19 85 SER A O 1
ATOM 682 N N . THR A 1 86 ? -10.261 -3.441 17.200 1.00 83.69 86 THR A N 1
ATOM 683 C CA . THR A 1 86 ? -11.223 -4.294 16.487 1.00 83.69 86 THR A CA 1
ATOM 684 C C . THR A 1 86 ? -10.749 -4.675 15.089 1.00 83.69 86 THR A C 1
ATOM 686 O O . THR A 1 86 ? -11.122 -5.736 14.597 1.00 83.69 86 THR A O 1
ATOM 689 N N . ASP A 1 87 ? -9.880 -3.870 14.472 1.00 84.69 87 ASP A N 1
ATOM 690 C CA . ASP A 1 87 ? -9.301 -4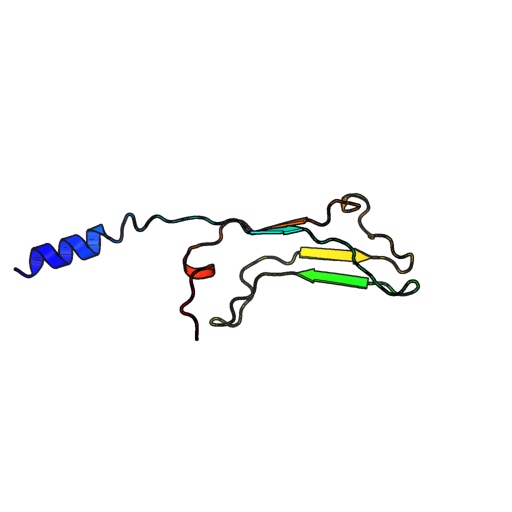.198 13.167 1.00 84.69 87 ASP A CA 1
ATOM 691 C C . ASP A 1 87 ? -8.205 -5.271 13.288 1.00 84.69 87 ASP A C 1
ATOM 693 O O . ASP A 1 87 ? -8.093 -6.142 12.421 1.00 84.69 87 ASP A O 1
ATOM 697 N N . LEU A 1 88 ? -7.422 -5.233 14.379 1.00 80.31 88 LEU A N 1
ATOM 698 C CA . LEU A 1 88 ? -6.195 -6.025 14.551 1.00 80.31 88 LEU A CA 1
ATOM 699 C C . LEU A 1 88 ? -6.329 -7.269 15.438 1.00 80.31 88 LEU A C 1
ATOM 701 O O . LEU A 1 88 ? -5.704 -8.295 15.162 1.00 80.31 88 LEU A O 1
ATOM 705 N N . ILE A 1 89 ? -7.069 -7.184 16.545 1.00 78.69 89 ILE A N 1
ATOM 706 C CA . ILE A 1 89 ? -7.129 -8.248 17.554 1.00 78.69 89 ILE A CA 1
ATOM 707 C C . ILE A 1 89 ? -8.359 -9.102 17.271 1.00 78.69 89 ILE A C 1
ATOM 709 O O . ILE A 1 89 ? -9.453 -8.829 17.759 1.00 78.69 89 ILE A O 1
ATOM 713 N N . ARG A 1 90 ? -8.162 -10.162 16.483 1.00 72.12 90 ARG A N 1
ATOM 714 C CA . ARG A 1 90 ? -9.221 -11.119 16.146 1.00 72.12 90 ARG A CA 1
ATOM 715 C C . ARG A 1 90 ? -9.034 -12.436 16.899 1.00 72.12 90 ARG A C 1
ATOM 717 O O . ARG A 1 90 ? -7.892 -12.887 17.055 1.00 72.12 90 ARG A O 1
ATOM 724 N N . PRO A 1 91 ? -10.122 -13.074 17.366 1.00 67.38 91 PRO A N 1
ATOM 725 C CA . PRO A 1 91 ? -10.057 -14.449 17.841 1.00 67.38 91 PRO A CA 1
ATOM 726 C C . PRO A 1 91 ? -9.491 -15.327 16.719 1.00 67.38 91 PRO A C 1
ATOM 728 O O . PRO A 1 91 ? -9.987 -15.290 15.596 1.00 67.38 91 PRO A O 1
ATOM 731 N N . ARG A 1 92 ? -8.427 -16.086 16.994 1.00 65.00 92 ARG A N 1
ATOM 732 C CA . ARG A 1 92 ? -7.922 -17.071 16.027 1.00 65.00 92 ARG A CA 1
ATOM 733 C C . ARG A 1 92 ? -8.961 -18.185 15.872 1.00 65.00 92 ARG A C 1
ATOM 735 O O . ARG A 1 92 ? -9.465 -18.664 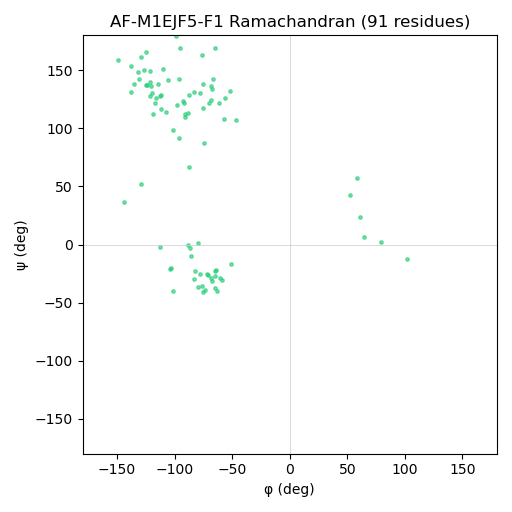16.887 1.00 65.00 92 ARG A O 1
ATOM 742 N N . ILE A 1 93 ? -9.254 -18.559 14.626 1.00 59.88 93 ILE A N 1
ATOM 743 C CA . ILE A 1 93 ? -10.036 -19.755 14.275 1.00 59.88 93 ILE A CA 1
ATOM 744 C C . ILE A 1 93 ? -9.165 -20.998 14.473 1.00 59.88 93 ILE A C 1
ATOM 746 O O . ILE A 1 93 ? -7.962 -20.920 14.126 1.00 59.88 93 ILE A O 1
#